Protein AF-A0A2D6W0N8-F1 (afdb_monomer_lite)

Radius of gyration: 18.36 Å; chains: 1; bounding box: 53×41×46 Å

Structure (mmCIF, N/CA/C/O backbone):
data_AF-A0A2D6W0N8-F1
#
_entry.id   AF-A0A2D6W0N8-F1
#
loop_
_atom_site.group_PDB
_atom_site.id
_atom_site.type_symbol
_atom_site.label_atom_id
_atom_site.label_alt_id
_atom_site.label_comp_id
_atom_site.label_asym_id
_atom_site.label_entity_id
_atom_site.label_seq_id
_atom_site.pdbx_PDB_ins_code
_atom_site.Cartn_x
_atom_site.Cartn_y
_atom_site.Cartn_z
_atom_site.occupancy
_atom_site.B_iso_or_equiv
_atom_site.auth_seq_id
_atom_site.auth_comp_id
_atom_site.auth_asym_id
_atom_site.auth_atom_id
_atom_site.pdbx_PDB_model_num
ATOM 1 N N . MET A 1 1 ? 31.425 3.096 -20.467 1.00 38.50 1 MET A N 1
ATOM 2 C CA . MET A 1 1 ? 30.925 3.699 -19.213 1.00 38.50 1 MET A CA 1
ATOM 3 C C . MET A 1 1 ? 29.475 4.056 -19.462 1.00 38.50 1 MET A C 1
ATOM 5 O O . MET A 1 1 ? 29.233 5.013 -20.180 1.00 38.50 1 MET A O 1
ATOM 9 N N . ALA A 1 2 ? 28.545 3.203 -19.026 1.00 44.94 2 ALA A N 1
ATOM 10 C CA . ALA A 1 2 ? 27.120 3.429 -19.242 1.00 44.94 2 ALA A CA 1
ATOM 11 C C . ALA A 1 2 ? 26.645 4.600 -18.372 1.00 44.94 2 ALA A C 1
ATOM 13 O O . ALA A 1 2 ? 27.068 4.745 -17.224 1.00 44.94 2 ALA A O 1
ATOM 14 N N . ASP A 1 3 ? 25.833 5.444 -18.989 1.00 46.94 3 ASP A N 1
ATOM 15 C CA . ASP A 1 3 ? 25.338 6.721 -18.507 1.00 46.94 3 ASP A CA 1
ATOM 16 C C . ASP A 1 3 ? 24.556 6.569 -17.188 1.00 46.94 3 ASP A C 1
ATOM 18 O O . ASP A 1 3 ? 23.456 6.020 -17.157 1.00 46.94 3 ASP A O 1
ATOM 22 N N . ARG A 1 4 ? 25.152 7.008 -16.070 1.00 53.06 4 ARG A N 1
ATOM 23 C CA . ARG A 1 4 ? 24.539 6.934 -14.729 1.00 53.06 4 ARG A CA 1
ATOM 24 C C . ARG A 1 4 ? 23.312 7.842 -14.590 1.00 53.06 4 ARG A C 1
ATOM 26 O O . ARG A 1 4 ? 22.525 7.622 -13.670 1.00 53.06 4 ARG A O 1
ATOM 33 N N . ASP A 1 5 ? 23.162 8.843 -15.457 1.00 55.72 5 ASP A N 1
ATOM 34 C CA . ASP A 1 5 ? 22.064 9.812 -15.385 1.00 55.72 5 ASP A CA 1
ATOM 35 C C . ASP A 1 5 ? 20.761 9.245 -15.972 1.00 55.72 5 ASP A C 1
ATOM 37 O O . ASP A 1 5 ? 19.689 9.428 -15.390 1.00 55.72 5 ASP A O 1
ATOM 41 N N . GLY A 1 6 ? 20.856 8.445 -17.043 1.00 60.91 6 GLY A N 1
ATOM 42 C CA . GLY A 1 6 ? 19.710 7.743 -17.635 1.00 60.91 6 GLY A CA 1
ATOM 43 C C . GLY A 1 6 ? 19.034 6.777 -16.657 1.00 60.91 6 GLY A C 1
ATOM 44 O O . GLY A 1 6 ? 17.823 6.830 -16.462 1.00 60.91 6 GLY A O 1
ATOM 45 N N . THR A 1 7 ? 19.821 5.986 -15.918 1.00 65.50 7 THR A N 1
ATOM 46 C CA . THR A 1 7 ? 19.289 4.995 -14.964 1.00 65.50 7 THR A CA 1
ATOM 47 C C . THR A 1 7 ? 18.450 5.630 -13.851 1.00 65.50 7 THR A C 1
ATOM 49 O O . THR A 1 7 ? 17.466 5.049 -13.398 1.00 65.50 7 THR A O 1
ATOM 52 N N . LYS A 1 8 ? 18.812 6.833 -13.388 1.00 66.50 8 LYS A N 1
ATOM 53 C CA . LYS A 1 8 ? 18.050 7.528 -12.342 1.00 66.50 8 LYS A CA 1
ATOM 54 C C . LYS A 1 8 ? 16.712 8.048 -12.870 1.00 66.50 8 LYS A C 1
ATOM 56 O O . LYS A 1 8 ? 15.712 7.989 -12.154 1.00 66.50 8 LYS A O 1
ATOM 61 N N . HIS A 1 9 ? 16.699 8.549 -14.103 1.00 66.38 9 HIS A N 1
ATOM 62 C CA . HIS A 1 9 ? 15.479 8.995 -14.768 1.00 66.38 9 HIS A CA 1
ATOM 63 C C . HIS A 1 9 ? 14.511 7.826 -15.004 1.00 66.38 9 HIS A C 1
ATOM 65 O O . HIS A 1 9 ? 13.314 7.952 -14.729 1.00 66.38 9 HIS A O 1
ATOM 71 N N . ASP A 1 10 ? 15.042 6.666 -15.391 1.00 77.44 10 ASP A N 1
ATOM 72 C CA . ASP A 1 10 ? 14.264 5.442 -15.588 1.00 77.44 10 ASP A CA 1
ATOM 73 C C . ASP A 1 10 ? 13.617 4.970 -14.279 1.00 77.44 10 ASP A C 1
ATOM 75 O O . ASP A 1 10 ? 12.417 4.707 -14.236 1.00 77.44 10 ASP A O 1
ATOM 79 N N . VAL A 1 11 ? 14.371 4.950 -13.173 1.00 80.94 11 VAL A N 1
ATOM 80 C CA . VAL A 1 11 ? 13.854 4.531 -11.856 1.00 80.94 11 VAL A CA 1
ATOM 81 C C . VAL A 1 11 ? 12.717 5.433 -11.368 1.00 80.94 11 VAL A C 1
ATOM 83 O O . VAL A 1 11 ? 11.716 4.933 -10.857 1.00 80.94 11 VAL A O 1
ATOM 86 N N . LEU A 1 12 ? 12.833 6.755 -11.529 1.00 86.81 12 LEU A N 1
ATOM 87 C CA . LEU A 1 12 ? 11.770 7.683 -11.124 1.00 86.81 12 LEU A CA 1
ATOM 88 C C . LEU A 1 12 ? 10.521 7.546 -12.002 1.00 86.81 12 LEU A C 1
ATOM 90 O O . LEU A 1 12 ? 9.404 7.596 -11.484 1.00 86.81 12 LEU A O 1
ATOM 94 N N . THR A 1 13 ? 10.707 7.319 -13.303 1.00 87.12 13 THR A N 1
ATOM 95 C CA . THR A 1 13 ? 9.608 7.080 -14.247 1.00 87.12 13 THR A CA 1
ATOM 96 C C . THR A 1 13 ? 8.857 5.796 -13.895 1.00 87.12 13 THR A C 1
ATOM 98 O O . THR A 1 13 ? 7.627 5.798 -13.825 1.00 87.12 13 THR A O 1
ATOM 101 N N . GLN A 1 14 ? 9.583 4.718 -13.588 1.00 89.38 14 GLN A N 1
ATOM 102 C CA . GLN A 1 14 ? 8.984 3.443 -13.192 1.00 89.38 14 GLN A CA 1
ATOM 103 C C . GLN A 1 14 ? 8.295 3.516 -11.827 1.00 89.38 14 GLN A C 1
ATOM 105 O O . GLN A 1 14 ? 7.189 3.002 -11.663 1.00 89.38 14 GLN A O 1
ATOM 110 N N . GLN A 1 15 ? 8.884 4.231 -10.863 1.00 91.62 15 GLN A N 1
ATOM 111 C CA . GLN A 1 15 ? 8.246 4.508 -9.574 1.00 91.62 15 GLN A CA 1
ATOM 112 C C . GLN A 1 15 ? 6.911 5.238 -9.758 1.00 91.62 15 GLN A C 1
ATOM 114 O O . GLN A 1 15 ? 5.907 4.884 -9.134 1.00 91.62 15 GLN A O 1
ATOM 119 N N . GLU A 1 16 ? 6.880 6.262 -10.609 1.00 90.56 16 GLU A N 1
ATOM 120 C CA . GLU A 1 16 ? 5.652 6.993 -10.893 1.00 90.56 16 GLU A CA 1
ATOM 121 C C . GLU A 1 16 ? 4.615 6.104 -11.594 1.00 90.56 16 GLU A C 1
ATOM 123 O O . GLU A 1 16 ? 3.445 6.103 -11.196 1.00 90.56 16 GLU A O 1
ATOM 128 N N . ALA A 1 17 ? 5.033 5.320 -12.591 1.00 90.56 17 ALA A N 1
ATOM 129 C CA . ALA A 1 17 ? 4.170 4.380 -13.298 1.00 90.56 17 ALA A CA 1
ATOM 130 C C . ALA A 1 17 ? 3.542 3.363 -12.334 1.00 90.56 17 ALA A C 1
ATOM 132 O O . ALA A 1 17 ? 2.315 3.241 -12.294 1.00 90.56 17 ALA A O 1
ATOM 133 N N . MET A 1 18 ? 4.354 2.729 -11.482 1.00 93.31 18 MET A N 1
ATOM 134 C CA . MET A 1 18 ? 3.904 1.834 -10.414 1.00 93.31 18 MET A CA 1
ATOM 135 C C . MET A 1 18 ? 2.832 2.505 -9.542 1.00 93.31 18 MET A C 1
ATOM 137 O O . MET A 1 18 ? 1.756 1.944 -9.346 1.00 93.31 18 MET A O 1
ATOM 141 N N . LEU A 1 19 ? 3.080 3.722 -9.043 1.00 93.88 19 LEU A N 1
ATOM 142 C CA . LEU A 1 19 ? 2.149 4.431 -8.152 1.00 93.88 19 LEU A CA 1
ATOM 143 C C . LEU A 1 19 ? 0.861 4.898 -8.848 1.00 93.88 19 LEU A C 1
ATOM 145 O O . LEU A 1 19 ? -0.171 5.059 -8.186 1.00 93.88 19 LEU A O 1
ATOM 149 N N . ARG A 1 20 ? 0.902 5.176 -10.155 1.00 92.06 20 ARG A N 1
ATOM 150 C CA . ARG A 1 20 ? -0.285 5.530 -10.949 1.00 92.06 20 ARG A CA 1
ATOM 151 C C . ARG A 1 20 ? -1.134 4.298 -11.253 1.00 92.06 20 ARG A C 1
ATOM 153 O O . ARG A 1 20 ? -2.348 4.358 -11.080 1.00 92.06 20 ARG A O 1
ATOM 160 N N . LEU A 1 21 ? -0.510 3.188 -11.643 1.00 92.88 21 LEU A N 1
ATOM 161 C CA . LEU A 1 21 ? -1.189 1.910 -11.875 1.00 92.88 21 LEU A CA 1
ATOM 162 C C . LEU A 1 21 ? -1.798 1.365 -10.578 1.00 92.88 21 LEU A C 1
ATOM 164 O O . LEU A 1 21 ? -2.962 0.976 -10.563 1.00 92.88 21 LEU A O 1
ATOM 168 N N . ALA A 1 22 ? -1.063 1.447 -9.465 1.00 91.62 22 ALA A N 1
ATOM 169 C CA . ALA A 1 22 ? -1.554 1.062 -8.144 1.00 91.62 22 ALA A CA 1
ATOM 170 C C . ALA A 1 22 ? -2.826 1.831 -7.742 1.00 91.62 22 ALA A C 1
ATOM 172 O O . ALA A 1 22 ? -3.777 1.260 -7.207 1.00 91.62 22 ALA A O 1
ATOM 173 N N . GLU A 1 23 ? -2.869 3.133 -8.021 1.00 93.69 23 GLU A N 1
ATOM 174 C CA . GLU A 1 23 ? -4.052 3.947 -7.753 1.00 93.69 23 GLU A CA 1
ATOM 175 C C . GLU A 1 23 ? -5.209 3.621 -8.706 1.00 93.69 23 GLU A C 1
ATOM 177 O O . GLU A 1 23 ? -6.330 3.431 -8.237 1.00 93.69 23 GLU A O 1
ATOM 182 N N . ARG A 1 24 ? -4.940 3.516 -10.015 1.00 92.31 24 ARG A N 1
ATOM 183 C CA . ARG A 1 24 ? -5.951 3.270 -11.055 1.00 92.31 24 ARG A CA 1
ATOM 184 C C . ARG A 1 24 ? -6.612 1.898 -10.920 1.00 92.31 24 ARG A C 1
ATOM 186 O O . ARG A 1 24 ? -7.835 1.814 -10.951 1.00 92.31 24 ARG A O 1
ATOM 193 N N . ASP A 1 25 ? -5.810 0.848 -10.767 1.00 91.06 25 ASP A N 1
ATOM 194 C CA . ASP A 1 25 ? -6.271 -0.541 -10.886 1.00 91.06 25 ASP A CA 1
ATOM 195 C C . ASP A 1 25 ? -6.639 -1.155 -9.528 1.00 91.06 25 ASP A C 1
ATOM 197 O O . ASP A 1 25 ? -7.419 -2.105 -9.459 1.00 91.06 25 ASP A O 1
ATOM 201 N N . TYR A 1 26 ? -6.106 -0.602 -8.430 1.00 84.25 26 TYR A N 1
ATOM 202 C CA . TYR A 1 26 ? -6.261 -1.168 -7.083 1.00 84.25 26 TYR A CA 1
ATOM 203 C C . TYR A 1 26 ? -6.794 -0.178 -6.038 1.00 84.25 26 TYR A C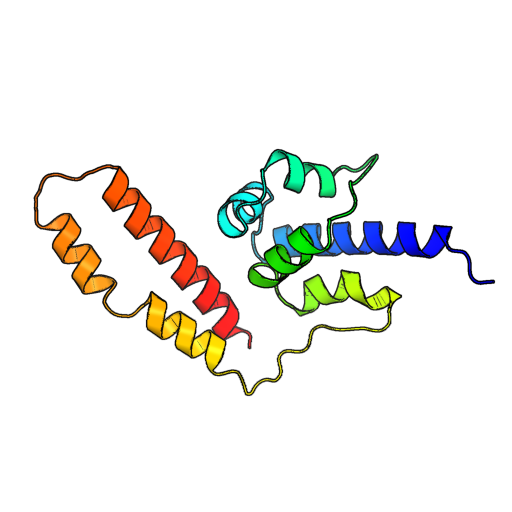 1
ATOM 205 O O . TYR A 1 26 ? -6.990 -0.547 -4.875 1.00 84.25 26 TYR A O 1
ATOM 213 N N . GLY A 1 27 ? -7.044 1.081 -6.413 1.00 89.38 27 GLY A N 1
ATOM 214 C CA . GLY A 1 27 ? -7.531 2.106 -5.486 1.00 89.38 27 GLY A CA 1
ATOM 215 C C . GLY A 1 27 ? -6.537 2.429 -4.363 1.00 89.38 27 GLY A C 1
ATOM 216 O O . GLY A 1 27 ? -6.938 2.899 -3.292 1.00 89.38 27 GLY A O 1
ATOM 217 N N . LEU A 1 28 ? -5.242 2.156 -4.567 1.00 90.25 28 LEU A N 1
ATOM 218 C CA . LEU A 1 28 ? -4.168 2.443 -3.613 1.00 90.25 28 LEU A CA 1
ATOM 219 C C . LEU A 1 28 ? -3.757 3.919 -3.705 1.00 90.25 28 LEU A C 1
ATOM 221 O O . LEU A 1 28 ? -2.681 4.277 -4.179 1.00 90.25 28 LEU A O 1
ATOM 225 N N . THR A 1 29 ? -4.658 4.795 -3.260 1.00 93.50 29 THR A N 1
ATOM 226 C CA . THR A 1 29 ? -4.398 6.241 -3.172 1.00 93.50 29 THR A CA 1
ATOM 227 C C . THR A 1 29 ? -3.231 6.538 -2.225 1.00 93.50 29 THR A C 1
ATOM 229 O O . THR A 1 29 ? -2.934 5.755 -1.321 1.00 93.50 29 THR A O 1
ATOM 232 N N . ALA A 1 30 ? -2.620 7.722 -2.342 1.00 91.94 30 ALA A N 1
ATOM 233 C CA . ALA A 1 30 ? -1.540 8.141 -1.439 1.00 91.94 30 ALA A CA 1
ATOM 234 C C . ALA A 1 30 ? -1.946 8.085 0.048 1.00 91.94 30 ALA A C 1
ATOM 236 O O . ALA A 1 30 ? -1.150 7.698 0.901 1.00 91.94 30 ALA A O 1
ATOM 237 N N . LYS A 1 31 ? -3.208 8.418 0.357 1.00 92.75 31 LYS A N 1
ATOM 238 C CA . LYS A 1 31 ? -3.762 8.333 1.716 1.00 92.75 31 LYS A CA 1
ATOM 239 C C . LYS A 1 31 ? -3.838 6.891 2.214 1.00 92.75 31 LYS A C 1
ATOM 241 O O . LYS A 1 31 ? -3.533 6.637 3.376 1.00 92.75 31 LYS A O 1
ATOM 246 N N . ARG A 1 32 ? -4.245 5.963 1.346 1.00 90.75 32 ARG A N 1
ATOM 247 C CA . ARG A 1 32 ? -4.336 4.539 1.676 1.00 90.75 32 ARG A CA 1
ATOM 248 C C . ARG A 1 32 ? -2.949 3.928 1.851 1.00 90.75 32 ARG A C 1
ATOM 250 O O . ARG A 1 32 ? -2.709 3.294 2.867 1.00 90.75 32 ARG A O 1
ATOM 257 N N . LEU A 1 33 ? -2.022 4.212 0.936 1.00 91.50 33 LEU A N 1
ATOM 258 C CA . LEU A 1 33 ? -0.627 3.784 1.056 1.00 91.50 33 LEU A CA 1
ATOM 259 C C . LEU A 1 33 ? 0.006 4.274 2.359 1.00 91.50 33 LEU A C 1
ATOM 261 O O . LEU A 1 33 ? 0.581 3.467 3.078 1.00 91.50 33 LEU A O 1
ATOM 265 N N . ALA A 1 34 ? -0.151 5.553 2.709 1.00 93.06 34 ALA A N 1
ATOM 266 C CA . ALA A 1 34 ? 0.349 6.095 3.973 1.00 93.06 34 ALA A CA 1
ATOM 267 C C . ALA A 1 34 ? -0.217 5.359 5.202 1.00 93.06 34 ALA A C 1
ATOM 269 O O . ALA A 1 34 ? 0.520 5.028 6.127 1.00 93.06 34 ALA A O 1
ATOM 270 N N . ALA A 1 35 ? -1.521 5.062 5.200 1.00 89.25 35 ALA A N 1
ATOM 271 C CA . ALA A 1 35 ? -2.165 4.333 6.290 1.00 89.25 35 ALA A CA 1
ATOM 272 C C . ALA A 1 35 ? -1.689 2.874 6.401 1.00 89.25 35 ALA A C 1
ATOM 274 O O . ALA A 1 35 ? -1.502 2.378 7.507 1.00 89.25 35 ALA A O 1
ATOM 275 N N . GLU A 1 36 ? -1.492 2.192 5.273 1.00 83.94 36 GLU A N 1
ATOM 276 C CA . GLU A 1 36 ? -1.146 0.766 5.249 1.00 83.94 36 GLU A CA 1
ATOM 277 C C . GLU A 1 36 ? 0.348 0.501 5.457 1.00 83.94 36 GLU A C 1
ATOM 279 O O . GLU A 1 36 ? 0.721 -0.521 6.027 1.00 83.94 36 GLU A O 1
ATOM 284 N N . THR A 1 37 ? 1.207 1.426 5.028 1.00 87.44 37 THR A N 1
ATOM 285 C CA . THR A 1 37 ? 2.669 1.308 5.167 1.00 87.44 37 THR A CA 1
ATOM 286 C C . THR A 1 37 ? 3.211 1.979 6.428 1.00 87.44 37 THR A C 1
ATOM 288 O O . THR A 1 37 ? 4.338 1.700 6.828 1.00 87.44 37 THR A O 1
ATOM 291 N N . GLY A 1 38 ? 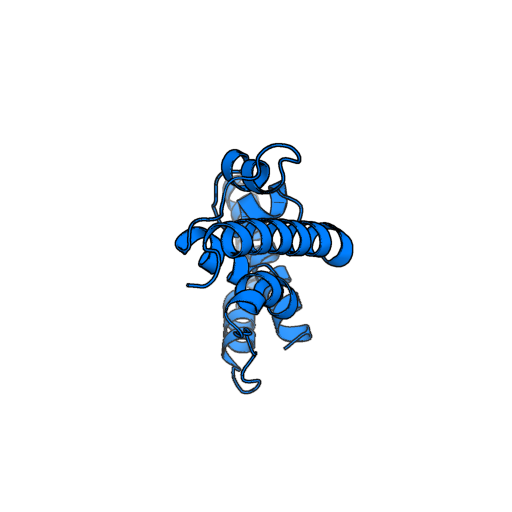2.442 2.883 7.048 1.00 89.50 38 GLY A N 1
ATOM 292 C CA . GLY A 1 38 ? 2.908 3.739 8.145 1.00 89.50 38 GLY A CA 1
ATOM 293 C C . GLY A 1 38 ? 3.802 4.903 7.695 1.00 89.50 38 GLY A C 1
ATOM 294 O O . GLY A 1 38 ? 4.270 5.676 8.532 1.00 89.50 38 GLY A O 1
ATOM 295 N N . ILE A 1 39 ? 4.033 5.059 6.389 1.00 92.81 39 ILE A N 1
ATOM 296 C CA . ILE A 1 39 ? 4.852 6.137 5.831 1.00 92.81 39 ILE A CA 1
ATOM 297 C C . ILE A 1 39 ? 4.056 7.450 5.876 1.00 92.81 39 ILE A C 1
ATOM 299 O O . ILE A 1 39 ? 2.880 7.464 5.500 1.00 92.81 39 ILE A O 1
ATOM 303 N N . PRO A 1 40 ? 4.658 8.582 6.292 1.00 95.00 40 PRO A N 1
ATOM 304 C CA . PRO A 1 40 ? 3.958 9.860 6.324 1.00 95.00 40 PRO A CA 1
ATOM 305 C C . PRO A 1 40 ? 3.333 10.222 4.972 1.00 95.00 40 PRO A C 1
ATOM 307 O O . PRO A 1 40 ? 3.974 10.124 3.925 1.00 95.00 40 PRO A O 1
ATOM 310 N N . LEU A 1 41 ? 2.089 10.713 4.993 1.00 93.62 41 LEU A N 1
ATOM 311 C CA . LEU A 1 41 ? 1.360 11.081 3.773 1.00 93.62 41 LEU A CA 1
ATOM 312 C C . LEU A 1 41 ? 2.125 12.095 2.912 1.00 93.62 41 LEU A C 1
ATOM 314 O O . LEU A 1 41 ? 2.126 11.985 1.689 1.00 93.62 41 LEU A O 1
ATOM 318 N N . SER A 1 42 ? 2.797 13.059 3.544 1.00 92.88 42 SER A N 1
ATOM 319 C CA . SER A 1 42 ? 3.633 14.046 2.855 1.00 92.88 42 SER A CA 1
ATOM 320 C C . SER A 1 42 ? 4.764 13.391 2.058 1.00 92.88 42 SER A C 1
ATOM 322 O O . SER A 1 42 ? 5.035 13.808 0.930 1.00 92.88 42 SER A O 1
ATOM 324 N N . THR A 1 43 ? 5.382 12.344 2.608 1.00 93.56 43 THR A N 1
ATOM 325 C CA . THR A 1 43 ? 6.414 11.547 1.938 1.00 93.56 43 THR A CA 1
ATOM 326 C C . THR A 1 43 ? 5.822 10.805 0.745 1.00 93.56 43 THR A C 1
ATOM 328 O O . THR A 1 43 ? 6.321 10.963 -0.366 1.00 93.56 43 THR A O 1
ATOM 331 N N . VAL A 1 44 ? 4.697 10.103 0.917 1.00 92.19 44 VAL A N 1
ATOM 332 C CA . VAL A 1 44 ? 4.040 9.379 -0.189 1.00 92.19 44 VAL A CA 1
ATOM 333 C C . VAL A 1 44 ? 3.629 10.327 -1.322 1.00 92.19 44 VAL A C 1
ATOM 335 O O . VAL A 1 44 ? 3.821 10.036 -2.501 1.00 92.19 44 VAL A O 1
ATOM 338 N N . GLN A 1 45 ? 3.101 11.504 -0.981 1.00 91.88 45 GLN A N 1
ATOM 339 C CA . GLN A 1 45 ? 2.744 12.532 -1.961 1.00 91.88 45 GLN A CA 1
ATOM 340 C C . GLN A 1 45 ? 3.965 13.097 -2.696 1.00 91.88 45 GLN A C 1
ATOM 342 O O . GLN A 1 45 ? 3.846 13.482 -3.859 1.00 91.88 45 GLN A O 1
ATOM 347 N N . SER A 1 46 ? 5.135 13.149 -2.051 1.00 91.69 46 SER A N 1
ATOM 348 C CA . SER A 1 46 ? 6.366 13.645 -2.676 1.00 91.69 46 SER A CA 1
ATOM 349 C C . SER A 1 46 ? 6.842 12.772 -3.843 1.00 91.69 46 SER A C 1
ATOM 351 O O . SER A 1 46 ? 7.449 13.290 -4.778 1.00 91.69 46 SER A O 1
ATOM 353 N N . TRP A 1 47 ? 6.497 11.481 -3.845 1.00 91.44 47 TRP A N 1
ATOM 354 C CA . TRP A 1 47 ? 6.857 10.531 -4.902 1.00 91.44 47 TRP A CA 1
ATOM 355 C C . TRP A 1 47 ? 6.050 10.696 -6.192 1.00 91.44 47 TRP A C 1
ATOM 357 O O . TRP A 1 47 ? 6.494 10.243 -7.240 1.00 91.44 47 TRP A O 1
ATOM 367 N N . LYS A 1 48 ? 4.872 11.336 -6.127 1.00 82.50 48 LYS A N 1
ATOM 368 C CA . LYS A 1 48 ? 3.952 11.529 -7.269 1.00 82.50 48 LYS A CA 1
ATOM 369 C C . LYS A 1 48 ? 3.969 12.961 -7.820 1.00 82.50 48 LYS A C 1
ATOM 371 O O . LYS A 1 48 ? 3.067 13.356 -8.555 1.00 82.50 48 LYS A O 1
ATOM 376 N N . ARG A 1 49 ? 4.947 13.786 -7.426 1.00 80.69 49 ARG A N 1
ATOM 377 C CA . ARG A 1 49 ? 5.045 15.182 -7.881 1.00 80.69 49 ARG A CA 1
ATOM 378 C C . ARG A 1 49 ? 5.539 15.243 -9.325 1.00 80.69 49 ARG A C 1
ATOM 380 O O . ARG A 1 49 ? 6.647 14.810 -9.600 1.00 80.69 49 ARG A O 1
ATOM 387 N N . ALA A 1 50 ? 4.769 15.889 -10.199 1.00 68.06 50 ALA A N 1
ATOM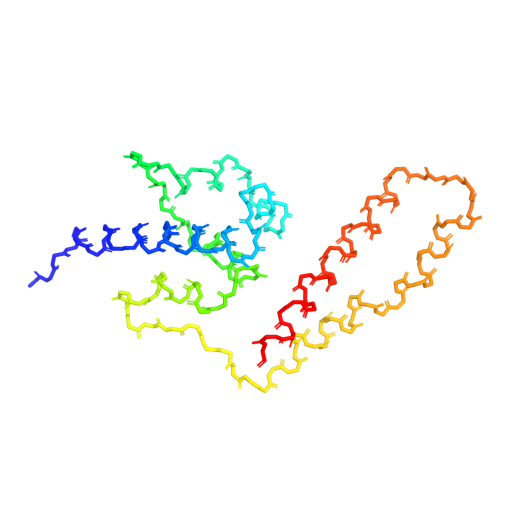 388 C CA . ALA A 1 50 ? 5.054 15.966 -11.636 1.00 68.06 50 ALA A CA 1
ATOM 389 C C . ALA A 1 50 ? 6.371 16.679 -12.007 1.00 68.06 50 ALA A C 1
ATOM 391 O O . ALA A 1 50 ? 6.950 16.388 -13.044 1.00 68.06 50 ALA A O 1
ATOM 392 N N . LEU A 1 51 ? 6.839 17.632 -11.192 1.00 65.19 51 LEU A N 1
ATOM 393 C CA . LEU A 1 51 ? 8.011 18.462 -11.520 1.00 65.19 51 LEU A CA 1
ATOM 394 C C . LEU A 1 51 ? 9.318 17.975 -10.880 1.00 65.19 51 LEU A C 1
ATOM 396 O O . LEU A 1 51 ? 10.393 18.316 -11.359 1.00 65.19 51 LEU A O 1
ATOM 400 N N . ALA A 1 52 ? 9.233 17.229 -9.778 1.00 65.88 52 ALA A N 1
ATOM 401 C CA . ALA A 1 52 ? 10.390 16.750 -9.024 1.00 65.88 52 ALA A CA 1
ATOM 402 C C . ALA A 1 52 ? 9.950 15.623 -8.074 1.00 65.88 52 ALA A C 1
ATOM 404 O O . ALA A 1 52 ? 9.763 15.871 -6.875 1.00 65.88 52 ALA A O 1
ATOM 405 N N . PRO A 1 53 ? 9.704 14.408 -8.592 1.00 78.94 53 PRO A N 1
ATOM 406 C CA . PRO A 1 53 ? 9.360 13.284 -7.742 1.00 78.94 53 PRO A CA 1
ATOM 407 C C . PRO A 1 53 ? 10.563 12.933 -6.866 1.00 78.94 53 PRO A C 1
ATOM 409 O O . PRO A 1 53 ? 11.693 12.801 -7.342 1.00 78.94 53 PRO A O 1
ATOM 412 N N . ALA A 1 54 ? 10.326 12.800 -5.563 1.00 86.12 54 ALA A N 1
ATOM 413 C CA . ALA A 1 54 ? 11.348 12.287 -4.666 1.00 86.12 54 ALA A CA 1
ATOM 414 C C . ALA A 1 54 ? 11.577 10.798 -4.953 1.00 86.12 54 ALA A C 1
ATOM 416 O O . ALA A 1 54 ? 10.625 10.043 -5.171 1.00 86.12 54 ALA A O 1
ATOM 417 N N . GLN A 1 55 ? 12.838 10.376 -4.923 1.00 87.94 55 GLN A N 1
ATOM 418 C CA . GLN A 1 55 ? 13.177 8.962 -4.995 1.00 87.94 55 GLN A CA 1
ATOM 419 C C . GLN A 1 55 ? 12.771 8.276 -3.690 1.00 87.94 55 GLN A C 1
ATOM 421 O O . GLN A 1 55 ? 13.059 8.777 -2.601 1.00 87.94 55 GLN A O 1
ATOM 426 N N . MET A 1 56 ? 12.107 7.131 -3.804 1.00 91.31 56 MET A N 1
ATOM 427 C CA . MET A 1 56 ? 11.747 6.305 -2.662 1.00 91.31 56 MET A CA 1
ATOM 428 C C . MET A 1 56 ? 13.006 5.713 -2.021 1.00 91.31 56 MET A C 1
ATOM 430 O O . MET A 1 56 ? 13.880 5.179 -2.708 1.00 91.31 56 MET A O 1
ATOM 434 N N . ALA A 1 57 ? 13.111 5.809 -0.696 1.00 90.88 57 ALA A N 1
ATOM 435 C CA . ALA A 1 57 ? 14.164 5.120 0.037 1.00 90.88 57 ALA A CA 1
ATOM 436 C C . ALA A 1 57 ? 13.923 3.601 -0.006 1.00 90.88 57 ALA A C 1
ATOM 438 O O . ALA A 1 57 ? 12.781 3.151 -0.044 1.00 90.88 57 ALA A O 1
ATOM 439 N N . LEU A 1 58 ? 14.983 2.789 0.063 1.00 86.69 58 LEU A N 1
ATOM 440 C CA . LEU A 1 58 ? 14.842 1.326 -0.002 1.00 86.69 58 LEU A CA 1
ATOM 441 C C . LEU A 1 58 ? 13.921 0.766 1.098 1.00 86.69 58 LEU A C 1
ATOM 443 O O . LEU A 1 58 ? 13.127 -0.130 0.834 1.00 86.69 58 LEU A O 1
ATOM 447 N N . GLY A 1 59 ? 13.995 1.309 2.319 1.00 88.75 59 GLY A N 1
ATOM 448 C CA . GLY A 1 59 ? 13.109 0.901 3.417 1.00 88.75 59 GLY A CA 1
ATOM 449 C C . GLY A 1 59 ? 11.632 1.171 3.117 1.00 88.75 59 GLY A C 1
ATOM 450 O O . GLY A 1 59 ? 10.785 0.317 3.376 1.00 88.75 59 GLY A O 1
ATOM 451 N N . ASP A 1 60 ? 11.343 2.313 2.492 1.00 92.50 60 ASP A N 1
ATOM 452 C CA . ASP A 1 60 ? 9.994 2.669 2.051 1.00 92.50 60 ASP A CA 1
ATOM 453 C C . ASP A 1 60 ? 9.531 1.749 0.917 1.00 92.50 60 ASP A C 1
ATOM 455 O O . ASP A 1 60 ? 8.393 1.288 0.928 1.00 92.50 60 ASP A O 1
ATOM 459 N N . PHE A 1 61 ? 10.425 1.407 -0.016 1.00 91.44 61 PHE A N 1
ATOM 460 C CA . PHE A 1 61 ? 10.130 0.474 -1.103 1.00 91.44 61 PHE A CA 1
ATOM 461 C C . PHE A 1 61 ? 9.742 -0.910 -0.581 1.00 91.44 61 PHE A C 1
ATOM 463 O O . PHE A 1 61 ? 8.720 -1.453 -0.990 1.00 91.44 61 PHE A O 1
ATOM 470 N N . VAL A 1 62 ? 10.476 -1.443 0.399 1.00 89.69 62 VAL A N 1
ATOM 471 C CA . VAL A 1 62 ? 10.129 -2.718 1.048 1.00 89.69 62 VAL A CA 1
ATOM 472 C C . VAL A 1 62 ? 8.749 -2.658 1.711 1.00 89.69 62 VAL A C 1
ATOM 474 O O . VAL A 1 62 ? 7.975 -3.611 1.611 1.00 89.69 62 VAL A O 1
ATOM 477 N N . ALA A 1 63 ? 8.410 -1.550 2.375 1.00 87.88 63 ALA A N 1
ATOM 478 C CA . ALA A 1 63 ? 7.084 -1.374 2.965 1.00 87.88 63 ALA A CA 1
ATOM 479 C C . ALA A 1 63 ? 5.985 -1.299 1.892 1.00 87.88 63 ALA A C 1
ATOM 481 O O . ALA A 1 63 ? 4.920 -1.890 2.056 1.00 87.88 63 ALA A O 1
ATOM 482 N N . VAL A 1 64 ? 6.261 -0.628 0.773 1.00 90.94 64 VAL A N 1
ATOM 483 C CA . VAL A 1 64 ? 5.356 -0.519 -0.375 1.00 90.94 64 VAL A CA 1
ATOM 484 C C . VAL A 1 64 ? 5.129 -1.874 -1.058 1.00 90.94 64 VAL A C 1
ATOM 486 O O . VAL A 1 64 ? 3.983 -2.169 -1.391 1.00 90.94 64 VAL A O 1
ATOM 489 N N . CYS A 1 65 ? 6.142 -2.743 -1.180 1.00 88.75 65 CYS A N 1
ATOM 490 C CA . CYS A 1 65 ? 5.979 -4.117 -1.692 1.00 88.75 65 CYS A CA 1
ATOM 491 C C . CYS A 1 65 ? 5.016 -4.966 -0.855 1.00 88.75 65 CYS A C 1
ATOM 493 O O . CYS A 1 65 ? 4.371 -5.874 -1.361 1.00 88.75 65 CYS A O 1
ATOM 495 N N . ARG A 1 66 ? 4.836 -4.649 0.431 1.00 84.62 66 ARG A N 1
ATOM 496 C CA . ARG A 1 66 ? 3.836 -5.327 1.270 1.00 84.62 66 ARG A CA 1
ATOM 497 C C . ARG A 1 66 ? 2.409 -4.860 1.005 1.00 84.62 66 ARG A C 1
ATOM 499 O O . ARG A 1 66 ? 1.501 -5.364 1.658 1.00 84.62 66 ARG A O 1
ATOM 506 N N . VAL A 1 67 ? 2.178 -3.909 0.111 1.00 88.50 67 VAL A N 1
ATOM 507 C CA . VAL A 1 67 ? 0.852 -3.329 -0.142 1.00 88.50 67 VAL A CA 1
ATOM 508 C C . VAL A 1 67 ? 0.522 -3.341 -1.629 1.00 88.50 67 VAL A C 1
ATOM 510 O O . VAL A 1 67 ? -0.573 -3.749 -2.014 1.00 88.50 67 VAL A O 1
ATOM 513 N N . ILE A 1 68 ? 1.464 -2.912 -2.466 1.00 88.88 68 ILE A N 1
ATOM 514 C CA . ILE A 1 68 ? 1.322 -2.892 -3.919 1.00 88.88 68 ILE A CA 1
ATOM 515 C C . ILE A 1 68 ? 1.602 -4.296 -4.482 1.00 88.88 68 ILE A C 1
ATOM 517 O O . ILE A 1 68 ? 2.545 -4.935 -4.027 1.00 88.88 68 ILE A O 1
ATOM 521 N N . PRO A 1 69 ? 0.824 -4.769 -5.475 1.00 87.50 69 PRO A N 1
ATOM 522 C CA . PRO A 1 69 ? 1.073 -6.048 -6.140 1.00 87.50 69 PRO A CA 1
ATOM 523 C C . PRO A 1 69 ? 2.475 -6.179 -6.753 1.00 87.50 69 PRO A C 1
ATOM 525 O O . PRO A 1 69 ? 2.988 -5.229 -7.350 1.00 87.50 69 PRO A O 1
ATOM 528 N N . ASP A 1 70 ? 3.031 -7.389 -6.699 1.00 87.31 70 ASP A N 1
ATOM 529 C CA . ASP A 1 70 ? 4.426 -7.672 -7.065 1.00 87.31 70 ASP A CA 1
ATOM 530 C C . ASP A 1 70 ? 4.778 -7.368 -8.524 1.00 87.31 70 ASP A C 1
ATOM 532 O O . ASP A 1 70 ? 5.863 -6.868 -8.820 1.00 87.31 70 ASP A O 1
ATOM 536 N N . HIS A 1 71 ? 3.845 -7.574 -9.456 1.00 84.62 71 HIS A N 1
ATOM 537 C CA . HIS A 1 71 ? 4.062 -7.215 -10.862 1.00 84.62 71 HIS A CA 1
ATOM 538 C C . HIS A 1 71 ? 4.222 -5.700 -11.068 1.00 84.62 71 HIS A C 1
ATOM 540 O O . HIS A 1 71 ? 4.907 -5.281 -11.995 1.00 84.62 71 HIS A O 1
ATOM 546 N N . LEU A 1 72 ? 3.625 -4.863 -10.208 1.00 90.31 72 LEU A N 1
ATOM 547 C CA . LEU A 1 72 ? 3.808 -3.413 -10.275 1.00 90.31 72 LEU A CA 1
ATOM 548 C C . LEU A 1 72 ? 5.099 -2.977 -9.588 1.00 90.31 72 LEU A C 1
ATOM 550 O O . LEU A 1 72 ? 5.793 -2.106 -10.102 1.00 90.31 72 LEU A O 1
ATOM 554 N N . THR A 1 73 ? 5.437 -3.558 -8.437 1.00 90.31 73 THR A N 1
ATOM 555 C CA . THR A 1 73 ? 6.700 -3.236 -7.752 1.00 90.31 73 THR A CA 1
ATOM 556 C C . THR A 1 73 ? 7.918 -3.739 -8.524 1.00 90.31 73 THR A C 1
ATOM 558 O O . THR A 1 73 ? 8.982 -3.123 -8.453 1.00 90.31 73 THR A O 1
ATOM 561 N N . SER A 1 74 ? 7.747 -4.773 -9.350 1.00 89.69 74 SER A N 1
ATOM 562 C CA . SER A 1 74 ? 8.751 -5.246 -10.308 1.00 89.69 74 SER A CA 1
ATOM 563 C C . SER A 1 74 ? 9.149 -4.195 -11.346 1.00 89.69 74 SER A C 1
ATOM 565 O O . SER A 1 74 ? 10.311 -4.180 -11.739 1.00 89.69 74 SER A O 1
ATOM 567 N N . LEU A 1 75 ? 8.265 -3.256 -11.715 1.00 88.44 75 LEU A N 1
ATOM 568 C CA . LEU A 1 75 ? 8.597 -2.154 -12.638 1.00 88.44 75 LEU A CA 1
ATOM 569 C C . LEU A 1 75 ? 9.804 -1.342 -12.146 1.00 88.44 75 LEU A C 1
ATOM 571 O O . LEU A 1 75 ? 10.677 -0.956 -12.919 1.00 88.44 75 LEU A O 1
ATOM 575 N N . CYS A 1 76 ? 9.902 -1.131 -10.831 1.00 87.81 76 CYS A N 1
ATOM 576 C CA . CYS A 1 76 ? 11.015 -0.409 -10.209 1.00 87.81 76 CYS A CA 1
ATOM 577 C C . CYS A 1 76 ? 12.344 -1.187 -10.243 1.00 87.81 76 CYS A C 1
ATOM 579 O O . CYS A 1 76 ? 13.396 -0.619 -9.949 1.00 87.81 76 CYS A O 1
ATOM 581 N N . LEU A 1 77 ? 12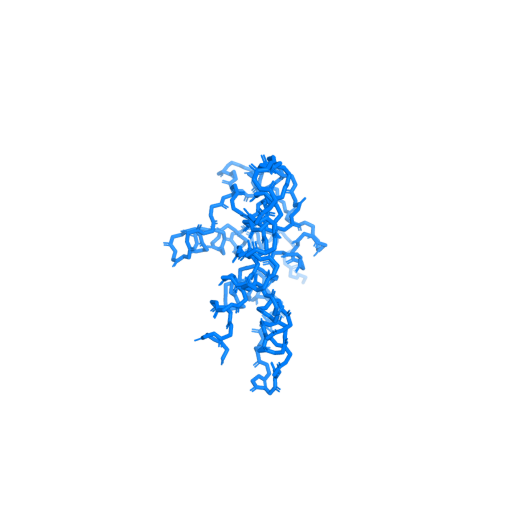.303 -2.479 -10.569 1.00 86.12 77 LEU A N 1
ATOM 582 C CA . LEU A 1 77 ? 13.441 -3.395 -10.590 1.00 86.12 77 LEU A CA 1
ATOM 583 C C . LEU A 1 77 ? 13.846 -3.809 -12.016 1.00 86.12 77 LEU A C 1
ATOM 585 O O . LEU A 1 77 ? 14.961 -4.306 -12.210 1.00 86.12 77 LEU A O 1
ATOM 589 N N . GLU A 1 78 ? 12.998 -3.538 -13.013 1.00 83.44 78 GLU A N 1
ATOM 590 C CA . GLU A 1 78 ? 13.266 -3.788 -14.434 1.00 83.44 78 GLU A CA 1
ATOM 591 C C . GLU A 1 78 ? 14.596 -3.194 -14.927 1.00 83.44 78 GLU A C 1
ATOM 593 O O . GLU A 1 78 ? 15.322 -3.917 -15.613 1.00 83.44 78 GLU A O 1
ATOM 598 N N . PRO A 1 79 ? 15.014 -1.962 -14.547 1.00 80.81 79 PRO A N 1
ATOM 599 C CA . PRO A 1 79 ? 16.311 -1.423 -14.975 1.00 80.81 79 PRO A CA 1
ATOM 600 C C . PRO A 1 79 ? 17.513 -2.261 -14.512 1.00 80.81 79 PRO A C 1
ATOM 602 O O . PRO A 1 79 ? 18.579 -2.219 -15.121 1.00 80.81 79 PRO A O 1
ATOM 605 N N . ALA A 1 80 ? 17.351 -3.034 -13.434 1.00 78.56 80 ALA A N 1
ATOM 606 C CA . ALA A 1 80 ? 18.359 -3.963 -12.929 1.00 78.56 80 ALA A CA 1
ATOM 607 C C . ALA A 1 80 ? 18.187 -5.396 -13.474 1.00 78.56 80 ALA A C 1
ATOM 609 O O . ALA A 1 80 ? 18.925 -6.297 -13.067 1.00 78.56 80 ALA A O 1
ATOM 610 N N . GLY A 1 81 ? 17.207 -5.628 -14.356 1.00 79.06 81 GLY A N 1
ATOM 611 C CA . GLY A 1 81 ? 16.842 -6.953 -14.860 1.00 79.06 81 GLY A CA 1
ATOM 612 C C . GLY A 1 81 ? 16.316 -7.879 -13.762 1.00 79.06 81 GLY A C 1
ATOM 613 O O . GLY A 1 81 ? 16.556 -9.087 -13.804 1.00 79.06 81 GLY A O 1
ATOM 614 N N . LYS A 1 82 ? 15.679 -7.317 -12.729 1.00 82.00 82 LYS A N 1
ATOM 615 C CA . LYS A 1 82 ? 15.126 -8.059 -11.593 1.00 82.00 82 LYS A CA 1
ATOM 616 C C . LYS A 1 82 ? 13.606 -7.946 -11.592 1.00 82.00 82 LYS A C 1
ATOM 618 O O . LYS A 1 82 ? 13.053 -6.931 -11.990 1.00 82.00 82 LYS A O 1
ATOM 623 N N . GLN A 1 83 ? 12.957 -8.991 -11.102 1.00 83.25 83 GLN A N 1
ATOM 624 C CA . GLN A 1 83 ? 11.512 -9.060 -10.914 1.00 83.25 83 GLN A CA 1
ATOM 625 C C . GLN A 1 83 ? 11.227 -9.672 -9.545 1.00 83.25 83 GLN A C 1
ATOM 627 O O . GLN A 1 83 ? 11.997 -10.515 -9.074 1.00 83.25 83 GLN A O 1
ATOM 632 N N . ILE A 1 84 ? 10.146 -9.229 -8.911 1.00 81.75 84 ILE A N 1
ATOM 633 C CA . ILE A 1 84 ? 9.582 -9.889 -7.738 1.00 81.75 84 ILE A CA 1
ATOM 634 C C . ILE A 1 84 ? 8.672 -10.982 -8.280 1.00 81.75 84 ILE A C 1
ATOM 636 O O . ILE A 1 84 ? 7.737 -10.711 -9.031 1.00 81.75 84 ILE A O 1
ATOM 640 N N . VAL A 1 85 ? 9.012 -12.220 -7.949 1.00 72.94 85 VAL A N 1
ATOM 641 C CA . VAL A 1 85 ? 8.247 -13.401 -8.331 1.00 72.94 85 VAL A CA 1
ATOM 642 C C . VAL A 1 85 ? 7.667 -13.961 -7.049 1.00 72.94 85 VAL A C 1
ATOM 644 O O . VAL A 1 85 ? 8.408 -14.136 -6.081 1.00 72.94 85 VAL A O 1
ATOM 647 N N . ASP A 1 86 ? 6.364 -14.209 -7.056 1.00 63.56 86 ASP A N 1
ATOM 648 C CA . ASP A 1 86 ? 5.744 -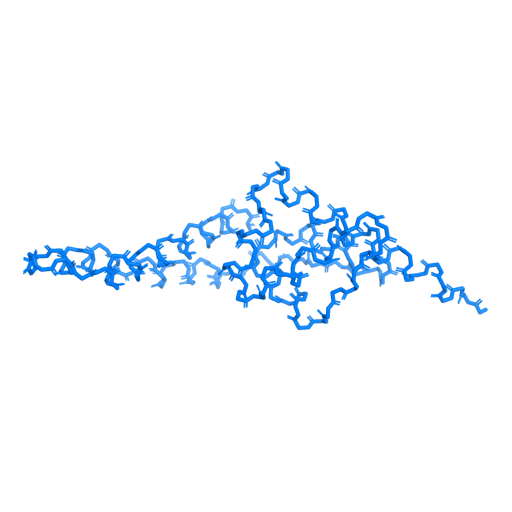15.056 -6.050 1.00 63.56 86 ASP A CA 1
ATOM 649 C C . ASP A 1 86 ? 6.235 -16.486 -6.305 1.00 63.56 86 ASP A C 1
ATOM 651 O O . ASP A 1 86 ? 6.152 -16.977 -7.436 1.00 63.56 86 ASP A O 1
ATOM 655 N N . ASP A 1 87 ? 6.834 -17.125 -5.303 1.00 56.94 87 ASP A N 1
ATOM 656 C CA . ASP A 1 87 ? 7.341 -18.489 -5.444 1.00 56.94 87 ASP A CA 1
ATOM 657 C C . ASP A 1 87 ? 6.217 -19.534 -5.415 1.00 56.94 87 ASP A C 1
ATOM 659 O O . ASP A 1 87 ? 6.496 -20.718 -5.592 1.00 56.94 87 ASP A O 1
ATOM 663 N N . GLY A 1 88 ? 4.951 -19.114 -5.272 1.00 50.66 88 GLY A N 1
ATOM 664 C CA . GLY A 1 88 ? 3.757 -19.934 -5.511 1.00 50.66 88 GLY A CA 1
ATOM 665 C C . GLY A 1 88 ? 3.566 -21.098 -4.531 1.00 50.66 88 GLY A C 1
ATOM 666 O O . GLY A 1 88 ? 2.526 -21.750 -4.546 1.00 50.66 88 GLY A O 1
ATOM 667 N N . GLU A 1 89 ? 4.542 -21.350 -3.660 1.00 50.91 89 GLU A N 1
ATOM 668 C CA . GLU A 1 89 ? 4.503 -22.347 -2.586 1.00 50.91 89 GLU A CA 1
ATOM 669 C C . GLU A 1 89 ? 4.375 -21.694 -1.200 1.00 50.91 89 GLU A C 1
ATOM 671 O O . GLU A 1 89 ? 4.238 -22.374 -0.180 1.00 50.91 89 GLU A O 1
ATOM 676 N N . GLY A 1 90 ? 4.380 -20.362 -1.144 1.00 54.28 90 GLY A N 1
ATOM 677 C CA . GLY A 1 90 ? 4.239 -19.590 0.075 1.00 54.28 90 GLY A CA 1
ATOM 678 C C . GLY A 1 90 ? 2.811 -19.568 0.619 1.00 54.28 90 GLY A C 1
ATOM 679 O O . GLY A 1 90 ? 2.188 -18.507 0.671 1.00 54.28 90 GLY A O 1
ATOM 680 N N . ASP A 1 91 ? 2.350 -20.679 1.203 1.00 60.72 91 ASP A N 1
ATOM 681 C CA . ASP A 1 91 ? 1.193 -20.707 2.119 1.00 60.72 91 ASP A CA 1
ATOM 682 C C . ASP A 1 91 ? 1.326 -19.671 3.257 1.00 60.72 91 ASP A C 1
ATOM 684 O O . ASP A 1 91 ? 0.384 -19.454 4.007 1.00 60.72 91 ASP A O 1
ATOM 688 N N . GLY A 1 92 ? 2.471 -18.992 3.405 1.00 72.81 92 GLY A N 1
ATOM 689 C CA . GLY A 1 92 ? 2.697 -17.887 4.332 1.00 72.81 92 GLY A CA 1
ATOM 690 C C . GLY A 1 92 ? 1.677 -16.751 4.218 1.00 72.81 92 GLY A C 1
ATOM 691 O O . GLY A 1 92 ? 1.180 -16.307 5.251 1.00 72.81 92 GLY A O 1
ATOM 692 N N . LEU A 1 93 ? 1.296 -16.313 3.007 1.00 74.56 93 LEU A N 1
ATOM 693 C CA . LEU A 1 93 ? 0.261 -15.274 2.857 1.00 74.56 93 LEU A CA 1
ATOM 694 C C . LEU A 1 93 ? -1.115 -15.786 3.300 1.00 74.56 93 LEU A C 1
ATOM 696 O O . LEU A 1 93 ? -1.863 -15.066 3.968 1.00 74.56 93 LEU A O 1
ATOM 700 N N . PHE A 1 94 ? -1.434 -17.039 2.966 1.00 80.69 94 PHE A N 1
ATOM 701 C CA . PHE A 1 94 ? -2.669 -17.689 3.395 1.00 80.69 94 PHE A CA 1
ATOM 702 C C . PHE A 1 94 ? -2.688 -17.922 4.913 1.00 80.69 94 PHE A C 1
ATOM 704 O O . PHE A 1 94 ? -3.682 -17.629 5.574 1.00 80.69 94 PHE A O 1
ATOM 711 N N . ALA A 1 95 ? -1.573 -18.347 5.500 1.00 83.56 95 ALA A N 1
ATOM 712 C CA . ALA A 1 95 ? -1.387 -18.538 6.932 1.00 83.56 95 ALA A CA 1
ATOM 713 C C . ALA A 1 95 ? -1.472 -17.211 7.699 1.00 83.56 95 ALA A C 1
ATOM 715 O O . ALA A 1 95 ? -2.103 -17.157 8.756 1.00 83.56 95 ALA A O 1
ATOM 716 N N . ASP A 1 96 ? -0.909 -16.124 7.163 1.00 84.56 96 ASP A N 1
ATOM 717 C CA . ASP A 1 96 ? -1.061 -14.783 7.729 1.00 84.56 96 ASP A CA 1
ATOM 718 C C . ASP A 1 96 ? -2.513 -14.299 7.657 1.00 84.56 96 ASP A C 1
ATOM 720 O O . ASP A 1 96 ? -3.016 -13.739 8.635 1.00 84.56 96 ASP A O 1
ATOM 724 N N . LEU A 1 97 ? -3.224 -14.566 6.553 1.00 88.56 97 LEU A N 1
ATOM 725 C CA . LEU A 1 97 ? -4.657 -14.283 6.450 1.00 88.56 97 LEU A CA 1
ATOM 726 C C . LEU A 1 97 ? -5.460 -15.076 7.487 1.00 88.56 97 LEU A C 1
ATOM 728 O O . LEU A 1 97 ? -6.288 -14.494 8.187 1.00 88.56 97 LEU A O 1
ATOM 732 N N . LEU A 1 98 ? -5.207 -16.381 7.619 1.00 89.12 98 LEU A N 1
ATOM 733 C CA . LEU A 1 98 ? -5.859 -17.234 8.613 1.00 89.12 98 LEU A CA 1
ATOM 734 C C . LEU A 1 98 ? -5.584 -16.741 10.035 1.00 89.12 98 LEU A C 1
ATOM 736 O O . LEU A 1 98 ? -6.501 -16.686 10.854 1.00 89.12 98 LEU A O 1
ATOM 740 N N . ARG A 1 99 ? -4.348 -16.327 10.327 1.00 87.88 99 ARG A N 1
ATOM 741 C CA . ARG A 1 99 ? -3.963 -15.773 11.627 1.00 87.88 99 ARG A CA 1
ATOM 742 C C . ARG A 1 99 ? -4.689 -14.464 11.927 1.00 87.88 99 ARG A C 1
ATOM 744 O O . ARG A 1 99 ? -5.236 -14.315 13.017 1.00 87.88 99 ARG A O 1
ATOM 751 N N . GLU A 1 100 ? -4.739 -13.534 10.974 1.00 88.88 100 GLU A N 1
ATOM 752 C CA . GLU A 1 100 ? -5.452 -12.263 11.150 1.00 88.88 100 GLU A CA 1
ATOM 753 C C . GLU A 1 100 ? -6.974 -12.451 11.213 1.00 88.88 100 GLU A C 1
ATOM 755 O O . GLU A 1 100 ? -7.633 -11.713 11.943 1.00 88.88 100 GLU A O 1
ATOM 760 N N . ALA A 1 101 ? -7.538 -13.444 10.520 1.00 91.31 101 ALA A N 1
ATOM 761 C CA . ALA A 1 101 ? -8.968 -13.758 10.561 1.00 91.31 101 ALA A CA 1
ATOM 762 C C . ALA A 1 101 ? -9.387 -14.520 11.828 1.00 91.31 101 ALA A C 1
ATOM 764 O O . ALA A 1 101 ? -10.520 -14.377 12.300 1.00 91.31 101 ALA A O 1
ATOM 765 N N . SER A 1 102 ? -8.481 -15.318 12.393 1.00 93.25 102 SER A N 1
ATOM 766 C CA . SER A 1 102 ? -8.764 -16.183 13.535 1.00 93.25 102 SER A CA 1
ATOM 767 C C . SER A 1 102 ? -9.252 -15.390 14.747 1.00 93.25 102 SER A C 1
ATOM 769 O O . SER A 1 102 ? -8.598 -14.464 15.226 1.00 93.25 102 SER A O 1
ATOM 771 N N . GLY A 1 103 ? -10.436 -15.741 15.247 1.00 89.25 103 GLY A N 1
ATOM 772 C CA . GLY A 1 103 ? -11.029 -15.101 16.420 1.00 89.25 103 GLY A CA 1
ATOM 773 C C . GLY A 1 103 ? -11.554 -13.679 16.195 1.00 89.25 103 GLY A C 1
ATOM 774 O O . GLY A 1 103 ? -12.029 -13.079 17.154 1.00 89.25 103 GLY A O 1
ATOM 775 N N . TYR A 1 104 ? -11.534 -13.142 14.964 1.00 89.56 104 TYR A N 1
ATOM 776 C CA . TYR A 1 104 ? -12.055 -11.795 14.686 1.00 89.56 104 TYR A CA 1
ATOM 777 C C . TYR A 1 104 ? -13.523 -11.653 15.105 1.00 89.56 104 TYR A C 1
ATOM 779 O O . TYR A 1 104 ? -13.881 -10.694 15.776 1.00 89.56 104 TYR A O 1
ATOM 787 N N . THR A 1 105 ? -14.375 -12.622 14.752 1.00 87.38 105 THR A N 1
ATOM 788 C CA . THR A 1 105 ? -15.806 -12.583 15.091 1.00 87.38 105 THR A CA 1
ATOM 789 C C . THR A 1 105 ? -16.041 -12.612 16.600 1.00 87.38 105 THR A C 1
ATOM 791 O O . THR A 1 105 ? -16.875 -11.858 17.090 1.00 87.38 105 THR A O 1
ATOM 794 N N . ALA A 1 106 ? -15.298 -13.443 17.337 1.00 86.75 106 ALA A N 1
ATOM 795 C CA . ALA A 1 106 ? -15.406 -13.519 18.792 1.00 86.75 106 ALA A CA 1
ATOM 796 C C . ALA A 1 106 ? -14.984 -12.192 19.442 1.00 86.75 106 ALA A C 1
ATOM 798 O O . ALA A 1 106 ? -15.768 -11.604 20.178 1.00 86.75 106 ALA A O 1
ATOM 799 N N . GLU A 1 107 ? -13.819 -11.656 19.064 1.00 85.00 107 GLU A N 1
ATOM 800 C CA . GLU A 1 107 ? -13.340 -10.355 19.545 1.00 85.00 107 GLU A CA 1
ATOM 801 C C . GLU A 1 107 ? -14.316 -9.218 19.199 1.00 85.00 107 GLU A C 1
ATOM 803 O O . GLU A 1 107 ? -14.548 -8.316 20.003 1.00 85.00 107 GLU A O 1
ATOM 808 N N . HIS A 1 108 ? -14.907 -9.250 18.002 1.00 85.31 108 HIS A N 1
ATOM 809 C CA . HIS A 1 108 ? -15.879 -8.253 17.564 1.00 85.31 108 HIS A CA 1
ATOM 810 C C . HIS A 1 108 ? -17.154 -8.291 18.413 1.00 85.31 108 HIS A C 1
ATOM 812 O O . HIS A 1 108 ? -17.672 -7.239 18.777 1.00 85.31 108 HIS A O 1
ATOM 818 N N . ILE A 1 109 ? -17.655 -9.486 18.737 1.00 84.69 109 ILE A N 1
ATOM 819 C CA . ILE A 1 109 ? -18.832 -9.659 19.595 1.00 84.69 109 ILE A CA 1
ATOM 820 C C . ILE A 1 109 ? -18.511 -9.219 21.025 1.00 84.69 109 ILE A C 1
ATOM 822 O O . ILE A 1 109 ? -19.263 -8.427 21.584 1.00 84.69 109 ILE A O 1
ATOM 826 N N . GLU A 1 110 ? -17.392 -9.671 21.594 1.00 83.12 110 GLU A N 1
ATOM 827 C CA . GLU A 1 110 ? -16.974 -9.341 22.964 1.00 83.12 110 GLU A CA 1
ATOM 828 C C . GLU A 1 110 ? -16.818 -7.830 23.160 1.00 83.12 110 GLU A C 1
ATOM 830 O O . GLU A 1 110 ? -17.434 -7.252 24.051 1.00 83.12 110 GLU A O 1
ATOM 835 N N . ARG A 1 111 ? -16.094 -7.148 22.264 1.00 76.94 111 ARG A N 1
ATOM 836 C CA . ARG A 1 111 ? -15.896 -5.690 22.345 1.00 76.94 111 ARG A CA 1
ATOM 837 C C . ARG A 1 111 ? -17.174 -4.874 22.115 1.00 76.94 111 ARG A C 1
ATOM 839 O O . ARG A 1 111 ? -17.192 -3.679 22.407 1.00 76.94 111 ARG A O 1
ATOM 846 N N . LEU A 1 112 ? -18.226 -5.477 21.557 1.00 73.69 112 LEU A N 1
ATOM 847 C CA . LEU A 1 112 ? -19.541 -4.844 21.402 1.00 73.69 112 LEU A CA 1
ATOM 848 C C . LEU A 1 112 ? -20.533 -5.230 22.511 1.00 73.69 112 LEU A C 1
ATOM 850 O O . LEU A 1 112 ? -21.542 -4.540 22.666 1.00 73.69 112 LEU A O 1
ATOM 854 N N . ALA A 1 113 ? -20.260 -6.281 23.288 1.00 74.44 113 ALA A N 1
ATOM 855 C CA . ALA A 1 113 ? -21.150 -6.787 24.331 1.00 74.44 113 ALA A CA 1
ATOM 856 C C . ALA A 1 113 ? -21.224 -5.863 25.561 1.00 74.44 113 ALA A C 1
ATOM 858 O O . ALA A 1 113 ? -22.285 -5.747 26.172 1.00 74.44 113 ALA A O 1
ATOM 859 N N . ASP A 1 114 ? -20.144 -5.141 25.876 1.00 65.38 114 ASP A N 1
ATOM 860 C CA . ASP A 1 114 ? -20.040 -4.310 27.087 1.00 65.38 114 ASP A CA 1
ATOM 861 C C . ASP A 1 114 ? -20.877 -3.012 27.043 1.00 65.38 114 ASP A C 1
ATOM 863 O O . ASP A 1 114 ? -20.959 -2.280 28.029 1.00 65.38 114 ASP A O 1
ATOM 867 N N . GLY A 1 115 ? -21.506 -2.680 25.908 1.00 60.88 115 GLY A N 1
ATOM 868 C CA . GLY A 1 115 ? -22.396 -1.517 25.748 1.00 60.88 115 GLY A CA 1
ATOM 869 C C . GLY A 1 115 ? -21.696 -0.146 25.738 1.00 60.88 115 GLY A C 1
ATOM 870 O O . GLY A 1 115 ? -22.141 0.780 25.049 1.00 60.88 115 GLY A O 1
ATOM 871 N N . THR A 1 116 ? -20.553 -0.007 26.409 1.00 62.25 116 THR A N 1
ATOM 872 C CA . THR A 1 116 ? -19.655 1.151 26.334 1.00 62.25 116 THR A CA 1
ATOM 873 C C . THR A 1 116 ? -18.755 1.056 25.110 1.00 62.25 116 THR A C 1
ATOM 875 O O . THR A 1 116 ? -17.666 0.496 25.134 1.00 62.25 116 THR A O 1
ATOM 878 N N . HIS A 1 117 ? -19.209 1.644 24.007 1.00 63.16 117 HIS A N 1
ATOM 879 C CA . HIS A 1 117 ? -18.453 1.685 22.763 1.00 63.16 117 HIS A CA 1
ATOM 880 C C . HIS A 1 117 ? -17.276 2.667 22.859 1.00 63.16 117 HIS A C 1
ATOM 882 O O . HIS A 1 117 ? -17.421 3.848 22.530 1.00 63.16 117 HIS A O 1
ATOM 888 N N . CYS A 1 118 ? -16.092 2.195 23.244 1.00 74.12 118 CYS A N 1
ATOM 889 C CA . CYS A 1 118 ? -14.886 3.010 23.160 1.00 74.12 118 CYS A CA 1
ATOM 890 C C . CYS A 1 118 ? -14.523 3.272 21.685 1.00 74.12 118 CYS A C 1
ATOM 892 O O . CYS A 1 118 ? -14.472 2.363 20.850 1.00 74.12 118 CYS A O 1
ATOM 894 N N . HIS A 1 119 ? -14.246 4.532 21.329 1.00 74.62 119 HIS A N 1
ATOM 895 C CA . HIS A 1 119 ? -13.808 4.889 19.973 1.00 74.62 119 HIS A CA 1
ATOM 896 C C . HIS A 1 119 ? -12.510 4.177 19.567 1.00 74.62 119 HIS A C 1
ATOM 898 O O . HIS A 1 119 ? -12.296 3.938 18.377 1.00 74.62 119 HIS A O 1
ATOM 904 N N . GLN A 1 120 ? -11.667 3.823 20.541 1.00 77.62 120 GLN A N 1
ATOM 905 C CA . GLN A 1 120 ? -10.419 3.099 20.313 1.00 77.62 120 GLN A CA 1
ATOM 906 C C . GLN A 1 120 ? -10.680 1.649 19.881 1.00 77.62 120 GLN A C 1
ATOM 908 O O . GLN A 1 120 ? -10.085 1.208 18.901 1.00 77.62 120 GLN A O 1
ATOM 913 N N . ASP A 1 121 ? -11.641 0.957 20.499 1.00 80.81 121 ASP A N 1
ATOM 914 C CA . ASP A 1 121 ? -12.009 -0.420 20.134 1.00 80.81 121 ASP A CA 1
ATOM 915 C C . ASP A 1 121 ? -12.603 -0.503 18.730 1.00 80.81 121 ASP A C 1
ATOM 917 O O . ASP A 1 121 ? -12.201 -1.337 17.916 1.00 80.81 121 ASP A O 1
ATOM 921 N N . LYS A 1 122 ? -13.489 0.439 18.383 1.00 81.31 122 LYS A N 1
ATOM 922 C CA . LYS A 1 122 ? -14.010 0.560 17.012 1.00 81.31 122 LYS A CA 1
ATOM 923 C C . LYS A 1 122 ? -12.900 0.814 15.995 1.00 81.31 122 LYS A C 1
ATOM 925 O O . LYS A 1 122 ? -13.004 0.362 14.856 1.00 81.31 122 LYS A O 1
ATOM 930 N N . ARG A 1 123 ? -11.865 1.575 16.367 1.00 83.50 123 ARG A N 1
ATOM 931 C CA . ARG A 1 123 ? -10.723 1.840 15.485 1.00 83.50 123 ARG A CA 1
ATOM 932 C C . ARG A 1 123 ? -9.884 0.578 15.298 1.00 83.50 123 ARG A C 1
ATOM 934 O O . ARG A 1 123 ? -9.648 0.205 14.156 1.00 83.50 123 ARG A O 1
ATOM 941 N N . ALA A 1 124 ? -9.547 -0.116 16.383 1.00 84.44 124 ALA A N 1
ATOM 942 C CA . ALA A 1 124 ? -8.773 -1.356 16.353 1.00 84.44 124 ALA A CA 1
ATOM 943 C C . ALA A 1 124 ? -9.459 -2.454 15.517 1.00 84.44 124 ALA A C 1
ATOM 945 O O . ALA A 1 124 ? -8.823 -3.066 14.658 1.00 84.44 124 ALA A O 1
ATOM 946 N N . LEU A 1 125 ? -10.774 -2.644 15.688 1.00 87.94 125 LEU A N 1
ATOM 947 C CA . LEU A 1 125 ? -11.557 -3.609 14.903 1.00 87.94 125 LEU A CA 1
ATOM 948 C C . LEU A 1 125 ? -11.585 -3.274 13.404 1.00 87.94 125 LEU A C 1
ATOM 950 O O . LEU A 1 125 ? -11.563 -4.184 12.572 1.00 87.94 125 LEU A O 1
ATOM 954 N N . ARG A 1 126 ? -11.624 -1.983 13.042 1.00 87.25 126 ARG A N 1
ATOM 955 C CA . ARG A 1 126 ? -11.547 -1.542 11.638 1.00 87.25 126 ARG A CA 1
ATOM 956 C C . ARG A 1 126 ? -10.154 -1.716 11.051 1.00 87.25 126 ARG A C 1
ATOM 958 O O . ARG A 1 126 ? -10.040 -2.176 9.921 1.00 87.25 126 ARG A O 1
ATOM 965 N N . GLU A 1 127 ? -9.115 -1.364 11.802 1.00 87.81 127 GLU A N 1
ATOM 966 C CA . GLU A 1 127 ? -7.721 -1.535 11.380 1.00 87.81 127 GLU A CA 1
ATOM 967 C C . GLU A 1 127 ? -7.415 -3.019 11.123 1.00 87.81 127 GLU A C 1
ATOM 969 O O . GLU A 1 127 ? -6.822 -3.359 10.100 1.00 87.81 127 GLU A O 1
ATOM 974 N N . ARG A 1 128 ? -7.886 -3.919 12.000 1.00 87.06 128 ARG A N 1
ATOM 975 C CA . ARG A 1 128 ? -7.762 -5.371 11.802 1.00 87.06 128 ARG A CA 1
ATOM 976 C C . ARG A 1 128 ? -8.525 -5.854 10.566 1.00 87.06 128 ARG A C 1
ATOM 978 O O . ARG A 1 128 ? -7.949 -6.557 9.741 1.00 87.06 128 ARG A O 1
ATOM 985 N N . ALA A 1 129 ? -9.769 -5.410 10.376 1.00 89.00 129 ALA A N 1
ATOM 986 C CA . ALA A 1 129 ? -10.544 -5.741 9.178 1.00 89.00 129 ALA A CA 1
ATOM 987 C C . ALA A 1 129 ? -9.865 -5.266 7.879 1.00 89.00 129 ALA A C 1
ATOM 989 O O . ALA A 1 129 ? -9.884 -5.978 6.876 1.00 89.00 129 ALA A O 1
ATOM 990 N N . GLN A 1 130 ? -9.228 -4.090 7.889 1.00 86.00 130 GLN A N 1
ATOM 991 C CA . GLN A 1 130 ? -8.460 -3.595 6.743 1.00 86.00 130 GLN A CA 1
ATOM 992 C C . GLN A 1 130 ? -7.250 -4.480 6.434 1.00 86.00 130 GLN A C 1
ATOM 994 O O . GLN A 1 130 ? -7.057 -4.840 5.273 1.00 86.00 130 GLN A O 1
ATOM 999 N N . ARG A 1 131 ? -6.473 -4.886 7.450 1.00 85.19 131 ARG A N 1
ATOM 1000 C CA . ARG A 1 131 ? -5.346 -5.816 7.255 1.00 85.19 131 ARG A CA 1
ATOM 1001 C C . ARG A 1 131 ? -5.803 -7.143 6.655 1.00 85.19 131 ARG A C 1
ATOM 1003 O O . ARG A 1 131 ? -5.215 -7.584 5.670 1.00 85.19 131 ARG A O 1
ATOM 1010 N N . MET A 1 132 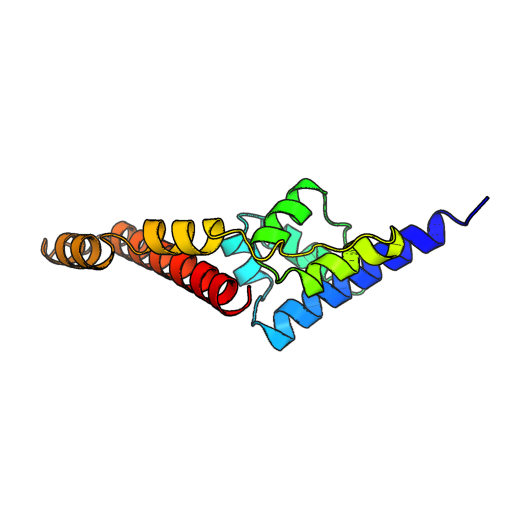? -6.879 -7.726 7.189 1.00 90.88 132 MET A N 1
ATOM 1011 C CA . MET A 1 132 ? -7.483 -8.948 6.646 1.00 90.88 132 MET A CA 1
ATOM 1012 C C . MET A 1 132 ? -7.896 -8.775 5.180 1.00 90.88 132 MET A C 1
ATOM 1014 O O . MET A 1 132 ? -7.579 -9.624 4.354 1.00 90.88 132 MET A O 1
ATOM 1018 N N . GLY A 1 133 ? -8.561 -7.667 4.834 1.00 83.75 133 GLY A N 1
ATOM 1019 C CA . GLY A 1 133 ? -8.975 -7.385 3.457 1.00 83.75 133 GLY A CA 1
ATOM 1020 C C . GLY A 1 133 ? -7.794 -7.266 2.490 1.00 83.75 133 GLY A C 1
ATOM 1021 O O . GLY A 1 133 ? -7.833 -7.827 1.398 1.00 83.75 133 GLY A O 1
ATOM 1022 N N . ASN A 1 134 ? -6.718 -6.593 2.898 1.00 79.56 134 ASN A N 1
ATOM 1023 C CA . ASN A 1 134 ? -5.516 -6.458 2.074 1.00 79.56 134 ASN A CA 1
ATOM 1024 C C . ASN A 1 134 ? -4.793 -7.797 1.884 1.00 79.56 134 ASN A C 1
ATOM 1026 O O . ASN A 1 134 ? -4.364 -8.102 0.772 1.00 79.56 134 ASN A O 1
ATOM 1030 N N . LEU A 1 135 ? -4.696 -8.612 2.940 1.00 82.12 135 LEU A N 1
ATOM 1031 C CA . LEU A 1 135 ? -4.153 -9.970 2.854 1.00 82.12 135 LEU A CA 1
ATOM 1032 C C . LEU A 1 135 ? -5.008 -10.859 1.947 1.00 82.12 135 LEU A C 1
ATOM 1034 O O . LEU A 1 135 ? -4.458 -11.529 1.083 1.00 82.12 135 LEU A O 1
ATOM 1038 N N . ALA A 1 136 ? -6.337 -10.810 2.062 1.00 83.88 136 ALA A N 1
ATOM 1039 C CA . ALA A 1 136 ? -7.240 -11.583 1.211 1.00 83.88 136 ALA A CA 1
ATOM 1040 C C . ALA A 1 136 ? -7.098 -11.221 -0.274 1.00 83.88 136 ALA A C 1
ATOM 1042 O O . ALA A 1 136 ? -7.092 -12.106 -1.125 1.00 83.88 136 ALA A O 1
ATOM 1043 N N . VAL A 1 137 ? -6.926 -9.933 -0.592 1.00 78.44 137 VAL A N 1
ATOM 1044 C CA . VAL A 1 137 ? -6.651 -9.485 -1.967 1.00 78.44 137 VAL A CA 1
ATOM 1045 C C . VAL A 1 137 ? -5.316 -10.022 -2.483 1.00 78.44 137 VAL A C 1
ATOM 1047 O O . VAL A 1 137 ? -5.226 -10.327 -3.670 1.00 78.44 137 VAL A O 1
ATOM 1050 N N . LYS A 1 138 ? -4.295 -10.138 -1.624 1.00 71.75 138 LYS A N 1
ATOM 1051 C CA . LYS A 1 138 ? -2.999 -10.721 -2.000 1.00 71.75 138 LYS A CA 1
ATOM 1052 C C . LYS A 1 138 ? -3.119 -12.222 -2.244 1.00 71.75 138 LYS A C 1
ATOM 1054 O O . LYS A 1 138 ? -2.776 -12.670 -3.323 1.00 71.75 138 LYS A O 1
ATOM 1059 N N . VAL A 1 139 ? -3.692 -12.950 -1.284 1.00 78.75 139 VAL A N 1
ATOM 1060 C CA . VAL A 1 139 ? -3.914 -14.405 -1.346 1.00 78.75 139 VAL A CA 1
ATOM 1061 C C . VAL A 1 139 ? -4.746 -14.812 -2.562 1.00 78.75 139 VAL A C 1
ATOM 1063 O O . VAL A 1 139 ? -4.496 -15.838 -3.170 1.00 78.75 139 VAL A O 1
ATOM 1066 N N . ALA A 1 140 ? -5.756 -14.029 -2.942 1.00 74.25 140 ALA A N 1
ATOM 1067 C CA . ALA A 1 140 ? -6.582 -14.348 -4.109 1.00 74.25 140 ALA A CA 1
ATOM 1068 C C . ALA A 1 140 ? -5.857 -14.154 -5.457 1.00 74.25 140 ALA A C 1
ATOM 1070 O O . ALA A 1 140 ? -6.458 -14.385 -6.507 1.00 74.25 140 ALA A O 1
ATOM 1071 N N . ARG A 1 141 ? -4.631 -13.621 -5.442 1.00 65.38 141 ARG A N 1
ATOM 1072 C CA . ARG A 1 141 ? -3.866 -13.211 -6.628 1.00 65.38 141 ARG A CA 1
ATOM 1073 C C . ARG A 1 141 ? -2.454 -13.800 -6.686 1.00 65.38 141 ARG A C 1
ATOM 1075 O O . ARG A 1 141 ? -1.804 -13.592 -7.709 1.00 65.38 141 ARG A O 1
ATOM 1082 N N . SER A 1 142 ? -2.019 -14.458 -5.613 1.00 59.78 142 SER A N 1
ATOM 1083 C CA . SER A 1 142 ? -0.953 -15.465 -5.576 1.00 59.78 142 SER A CA 1
ATOM 1084 C C . SER A 1 142 ? -1.477 -16.773 -6.154 1.00 59.78 142 SER A C 1
ATOM 1086 O O . SER A 1 142 ? -0.838 -17.325 -7.071 1.00 59.78 142 SER A O 1
#

Sequence (142 aa):
MADRDGTKHDVLTQQEAMLRLAERDYGLTAKRLAAETGIPLSTVQSWKRALAPAQMALGDFVAVCRVIPDHLTSLCLEPAGKQIVDDGEGDGLFADLLREASGYTAEHIERLADGTHCHQDKRALRERAQRMGNLAVKVARS

Secondary structure (DSSP, 8-state):
---HHHHHHHHHHHHHHHHHHHHHHH---HHHHHHHH---HHHHHHTT-SS-PPPPPHHHHHHHHTTS-HHHHGGGTGGGT------S--HHHHHHHHHHHTTHHHHHHHHHHTS---HHHHHHHHHHHHHHHHHHHHHTT-

Foldseek 3Di:
DPDPVVLVVQLLVLLLVLQVCCCVVPVCDLVNLCLQLVPDSVLSVQSNDPPHRDHDDPSSLVSVPLQGPQQSSQSSCVSVVDGDDDPVPPCVLVVVLCVLPPCLVVLVCVCPVVVPNDPVSVVVSVSSVVVSVRSVVRVVVD

pLDDT: mean 81.7, std 11.97, range [38.5, 95.0]